Protein AF-A0A419HTG5-F1 (afdb_monomer)

pLDDT: mean 80.28, std 13.94, range [46.91, 95.88]

Mean predicted aligned error: 12.43 Å

Structure (mmCIF, N/CA/C/O backbone):
data_AF-A0A419HTG5-F1
#
_entry.id   AF-A0A419HTG5-F1
#
loop_
_atom_site.group_PDB
_atom_site.id
_atom_site.type_symbol
_atom_site.label_atom_id
_atom_site.label_alt_id
_atom_site.label_comp_id
_atom_site.label_asym_id
_atom_site.label_entity_id
_atom_site.label_seq_id
_atom_site.pdbx_PDB_ins_code
_atom_site.Cartn_x
_atom_site.Cartn_y
_atom_site.Cartn_z
_atom_site.occupancy
_atom_site.B_iso_or_equiv
_atom_site.auth_seq_id
_atom_site.auth_comp_id
_atom_site.auth_asym_id
_atom_site.auth_atom_id
_atom_site.pdbx_PDB_model_num
ATOM 1 N N . MET A 1 1 ? 21.024 -14.562 -44.248 1.00 50.41 1 MET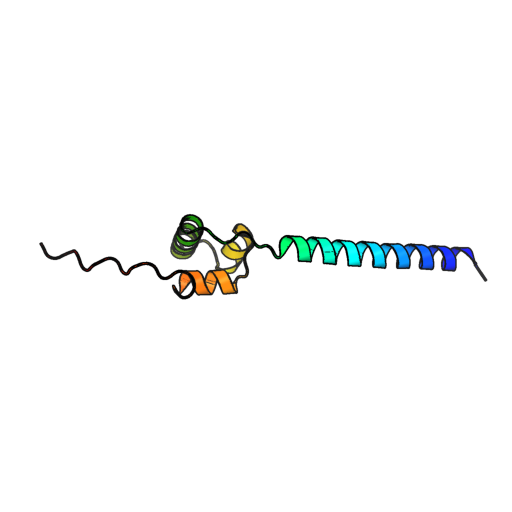 A N 1
ATOM 2 C CA . MET A 1 1 ? 20.758 -14.455 -42.794 1.00 50.41 1 MET A CA 1
ATOM 3 C C . MET A 1 1 ? 20.482 -12.993 -42.450 1.00 50.41 1 MET A C 1
ATOM 5 O O . MET A 1 1 ? 21.341 -12.170 -42.757 1.00 50.41 1 MET A O 1
ATOM 9 N N . PRO A 1 2 ? 19.304 -12.624 -41.915 1.00 59.94 2 PRO A N 1
ATOM 10 C CA . PRO A 1 2 ? 18.910 -11.223 -41.783 1.00 59.94 2 PRO A CA 1
ATOM 11 C C . PRO A 1 2 ? 19.550 -10.594 -40.536 1.00 59.94 2 PRO A C 1
ATOM 13 O O . PRO A 1 2 ? 19.119 -10.839 -39.415 1.00 59.94 2 PRO A O 1
ATOM 16 N N . ARG A 1 3 ? 20.587 -9.768 -40.731 1.00 61.66 3 ARG A N 1
ATOM 17 C CA . ARG A 1 3 ? 21.312 -9.075 -39.643 1.00 61.66 3 ARG A CA 1
ATOM 18 C C . ARG A 1 3 ? 20.472 -8.017 -38.898 1.00 61.66 3 ARG A C 1
ATOM 20 O O . ARG A 1 3 ? 20.814 -7.666 -37.772 1.00 61.66 3 ARG A O 1
ATOM 27 N N . GLY A 1 4 ? 19.380 -7.528 -39.496 1.00 67.06 4 GLY A N 1
ATOM 28 C CA . GLY A 1 4 ? 18.495 -6.521 -38.886 1.00 67.06 4 GLY A CA 1
ATOM 29 C C . GLY A 1 4 ? 17.771 -7.041 -37.641 1.00 67.06 4 GLY A C 1
ATOM 30 O O . GLY A 1 4 ? 17.915 -6.472 -36.567 1.00 67.06 4 GLY A O 1
ATOM 31 N N . LEU A 1 5 ? 17.135 -8.213 -37.750 1.00 67.25 5 LEU A N 1
ATOM 32 C CA . LEU A 1 5 ? 16.388 -8.852 -36.656 1.00 67.25 5 LEU A CA 1
ATOM 33 C C . LEU A 1 5 ? 17.239 -9.078 -35.399 1.00 67.25 5 LEU A C 1
ATOM 35 O O . LEU A 1 5 ? 16.776 -8.864 -34.284 1.00 67.25 5 LEU A O 1
ATOM 39 N N . THR A 1 6 ? 18.501 -9.479 -35.559 1.00 72.62 6 THR A N 1
ATOM 40 C CA . THR A 1 6 ? 19.414 -9.687 -34.424 1.00 72.62 6 THR A CA 1
ATOM 41 C C . THR A 1 6 ? 19.764 -8.373 -33.721 1.00 72.62 6 THR A C 1
ATOM 43 O O . THR A 1 6 ? 19.896 -8.338 -32.498 1.00 72.62 6 THR A O 1
ATOM 46 N N . THR A 1 7 ? 19.877 -7.284 -34.484 1.00 74.62 7 THR A N 1
ATOM 47 C CA . THR A 1 7 ? 20.176 -5.944 -33.961 1.00 74.62 7 THR A CA 1
ATOM 48 C C . THR A 1 7 ? 18.986 -5.389 -33.179 1.00 74.62 7 THR A C 1
ATOM 50 O O . THR A 1 7 ? 19.161 -4.853 -32.081 1.00 74.62 7 THR A O 1
ATOM 53 N N . ASP A 1 8 ? 17.776 -5.614 -33.689 1.00 82.75 8 ASP A N 1
ATOM 54 C CA . ASP A 1 8 ? 16.530 -5.209 -33.038 1.00 82.75 8 ASP A CA 1
ATOM 55 C C . ASP A 1 8 ? 16.302 -5.990 -31.738 1.00 82.75 8 ASP A C 1
ATOM 57 O O . ASP A 1 8 ? 15.983 -5.403 -30.702 1.00 82.75 8 ASP A O 1
ATOM 61 N N . ILE A 1 9 ? 16.571 -7.301 -31.741 1.00 86.81 9 ILE A N 1
ATOM 62 C CA . ILE A 1 9 ? 16.505 -8.139 -30.533 1.00 86.81 9 ILE A CA 1
ATOM 63 C C . ILE A 1 9 ? 17.481 -7.629 -29.462 1.00 86.81 9 ILE A C 1
ATOM 65 O O . ILE A 1 9 ? 17.097 -7.480 -28.301 1.00 86.81 9 ILE A O 1
ATOM 69 N N . ALA A 1 10 ? 18.719 -7.295 -29.837 1.00 87.81 10 ALA A N 1
ATOM 70 C CA . ALA A 1 10 ? 19.710 -6.764 -28.901 1.00 87.81 10 ALA A CA 1
ATOM 71 C C . ALA A 1 10 ? 19.322 -5.379 -28.344 1.00 87.81 10 ALA A C 1
ATOM 73 O O . ALA A 1 10 ? 19.608 -5.056 -27.188 1.00 87.81 10 ALA A O 1
ATOM 74 N N . ALA A 1 11 ? 18.661 -4.535 -29.141 1.00 88.88 11 ALA A N 1
ATOM 75 C CA . ALA A 1 11 ? 18.126 -3.256 -28.676 1.00 88.88 11 ALA A CA 1
ATOM 76 C C . ALA A 1 11 ? 16.977 -3.450 -27.672 1.00 88.88 11 ALA A C 1
ATOM 78 O O . ALA A 1 11 ? 16.976 -2.827 -26.607 1.00 88.88 11 ALA A O 1
ATOM 79 N N . LEU A 1 12 ? 16.051 -4.367 -27.960 1.00 90.38 12 LEU A N 1
ATOM 80 C CA . LEU A 1 12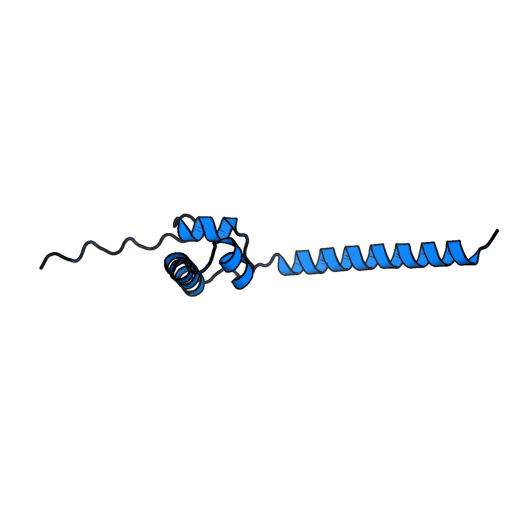 ? 14.927 -4.681 -27.077 1.00 90.38 12 LEU A CA 1
ATOM 81 C C . LEU A 1 12 ? 15.389 -5.281 -25.744 1.00 90.38 12 LEU A C 1
ATOM 83 O O . LEU A 1 12 ? 14.907 -4.874 -24.688 1.00 90.38 12 LEU A O 1
ATOM 87 N N . GLN A 1 13 ? 16.368 -6.186 -25.765 1.00 94.00 13 GLN A N 1
ATOM 88 C CA . GLN A 1 13 ? 16.939 -6.766 -24.545 1.00 94.00 13 GLN A CA 1
ATOM 89 C C . GLN A 1 13 ? 17.599 -5.708 -23.652 1.00 94.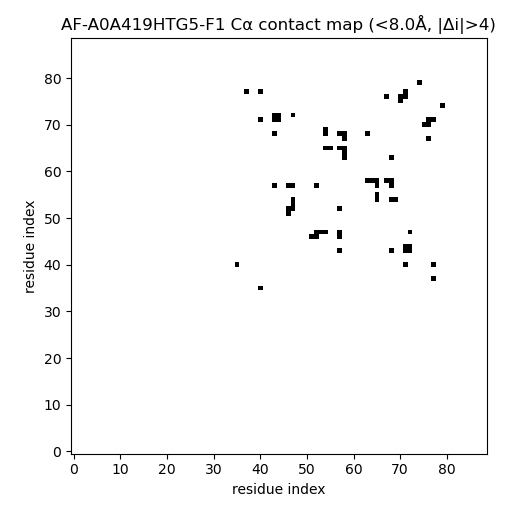00 13 GLN A C 1
ATOM 91 O O . GLN A 1 13 ? 17.389 -5.718 -22.437 1.00 94.00 13 GLN A O 1
ATOM 96 N N . ARG A 1 14 ? 18.327 -4.746 -24.242 1.00 93.38 14 ARG A N 1
ATOM 97 C CA . ARG A 1 14 ? 18.887 -3.604 -23.499 1.00 93.38 14 ARG A CA 1
ATOM 98 C C . ARG A 1 14 ? 17.793 -2.763 -22.851 1.00 93.38 14 ARG A C 1
ATOM 100 O O . ARG A 1 14 ? 17.895 -2.444 -21.670 1.00 93.38 14 ARG A O 1
ATOM 107 N N . ARG A 1 15 ? 16.717 -2.473 -23.587 1.00 91.19 15 ARG A N 1
ATOM 108 C CA . ARG A 1 15 ? 15.594 -1.692 -23.057 1.00 91.19 15 ARG A CA 1
ATOM 109 C C . ARG A 1 15 ? 14.879 -2.402 -21.908 1.00 91.19 15 ARG A C 1
ATOM 111 O O . ARG A 1 15 ? 14.521 -1.756 -20.928 1.00 91.19 15 ARG A O 1
ATOM 118 N N . ILE A 1 16 ? 14.696 -3.720 -21.997 1.00 95.88 16 ILE A N 1
ATOM 119 C CA . ILE A 1 16 ? 14.104 -4.521 -20.916 1.00 95.88 16 ILE A CA 1
ATOM 120 C C . ILE A 1 16 ? 14.985 -4.479 -19.667 1.00 95.88 16 ILE A C 1
ATOM 122 O O . ILE A 1 16 ? 14.467 -4.271 -18.570 1.00 95.88 16 ILE A O 1
ATOM 126 N N . ALA A 1 17 ? 16.300 -4.651 -19.818 1.00 94.12 17 ALA A N 1
ATOM 127 C CA . ALA A 1 17 ? 17.232 -4.611 -18.693 1.00 94.12 17 ALA A CA 1
ATOM 128 C C . ALA A 1 17 ? 17.189 -3.252 -17.975 1.00 94.12 17 ALA A C 1
ATOM 130 O O . ALA A 1 17 ? 17.062 -3.195 -16.753 1.00 94.12 17 ALA A O 1
ATOM 131 N N . GLU A 1 18 ? 17.200 -2.167 -18.745 1.00 94.19 18 GLU A N 1
ATOM 132 C CA . GLU A 1 18 ? 17.145 -0.793 -18.246 1.00 94.19 18 GLU A CA 1
ATOM 133 C C . GLU A 1 18 ? 15.825 -0.499 -17.513 1.00 94.19 18 GLU A C 1
ATOM 135 O O . GLU A 1 18 ? 15.826 -0.040 -16.371 1.00 94.19 18 GLU A O 1
ATOM 140 N N . LEU A 1 19 ? 14.688 -0.861 -18.116 1.00 92.62 19 LEU A N 1
ATOM 141 C CA . LEU A 1 19 ? 13.370 -0.709 -17.490 1.00 92.62 19 LEU A CA 1
ATOM 142 C C . LEU A 1 19 ? 13.208 -1.568 -16.231 1.00 92.62 19 LEU A C 1
ATOM 144 O O . LEU A 1 19 ? 12.489 -1.184 -15.306 1.00 92.62 19 LEU A O 1
ATOM 148 N N . THR A 1 20 ? 13.844 -2.737 -16.188 1.00 94.06 20 THR A N 1
ATOM 149 C CA . THR A 1 20 ? 13.790 -3.630 -15.025 1.00 94.06 20 THR A CA 1
ATOM 150 C C . THR A 1 20 ? 14.576 -3.044 -13.857 1.00 94.06 20 THR A C 1
ATOM 152 O O . THR A 1 20 ? 14.080 -3.036 -12.728 1.00 94.06 20 THR A O 1
ATOM 155 N N . GLU A 1 21 ? 15.765 -2.504 -14.121 1.00 91.62 21 GLU A N 1
ATOM 156 C CA . GLU A 1 21 ? 16.589 -1.855 -13.102 1.00 91.62 21 GLU A CA 1
ATOM 157 C C . GLU A 1 21 ? 15.937 -0.564 -12.589 1.00 91.62 21 GLU A C 1
ATOM 159 O O . GLU A 1 21 ? 15.874 -0.348 -11.379 1.00 91.62 21 GLU A O 1
ATOM 164 N N . GLU A 1 22 ? 15.349 0.242 -13.472 1.00 88.12 22 GLU A N 1
ATOM 165 C CA . GLU A 1 22 ? 14.629 1.452 -13.066 1.00 88.12 22 GLU A CA 1
ATOM 166 C C . GLU A 1 22 ? 13.411 1.121 -12.191 1.00 88.12 22 GLU A C 1
ATOM 168 O O . GLU A 1 22 ? 13.216 1.699 -11.121 1.00 88.12 22 GLU A O 1
ATOM 173 N N . ASN A 1 23 ? 12.632 0.098 -12.561 1.00 87.44 23 ASN A N 1
ATOM 174 C CA . ASN A 1 23 ? 11.541 -0.388 -11.715 1.00 87.44 23 ASN A CA 1
ATOM 175 C C . ASN A 1 23 ? 12.033 -0.862 -10.345 1.00 87.44 23 ASN A C 1
ATOM 177 O O . ASN A 1 23 ? 11.392 -0.596 -9.323 1.00 87.44 23 ASN A O 1
ATOM 181 N N . ARG A 1 24 ? 13.164 -1.573 -10.302 1.00 85.88 24 ARG A N 1
ATOM 182 C CA . ARG A 1 24 ? 13.776 -2.017 -9.047 1.00 85.88 24 ARG A CA 1
ATOM 183 C C . ARG A 1 24 ? 14.169 -0.821 -8.180 1.00 85.88 24 ARG A C 1
ATOM 185 O O . ARG A 1 24 ? 13.852 -0.818 -6.988 1.00 85.88 24 ARG A O 1
ATOM 192 N N . ARG A 1 25 ? 14.791 0.205 -8.768 1.00 83.62 25 ARG A N 1
ATOM 193 C CA . ARG A 1 25 ? 15.176 1.446 -8.080 1.00 83.62 25 ARG A CA 1
ATOM 194 C C . ARG A 1 25 ? 13.969 2.175 -7.512 1.00 83.62 25 ARG A C 1
ATOM 196 O O . ARG A 1 25 ? 13.940 2.422 -6.307 1.00 83.62 25 ARG A O 1
ATOM 203 N N . LEU A 1 26 ? 12.937 2.421 -8.315 1.00 80.06 26 LEU 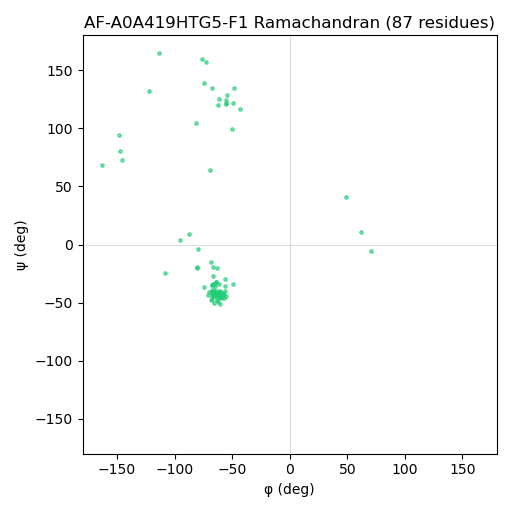A N 1
ATOM 204 C CA . LEU A 1 26 ? 11.713 3.102 -7.875 1.00 80.06 26 LEU A CA 1
ATOM 205 C C . LEU A 1 26 ? 10.993 2.340 -6.749 1.00 80.06 26 LEU A C 1
ATOM 207 O O . LEU A 1 26 ? 10.540 2.935 -5.766 1.00 80.06 26 LEU A O 1
ATOM 211 N N . ARG A 1 27 ? 10.950 1.004 -6.828 1.00 74.56 27 ARG A N 1
ATOM 212 C CA . ARG A 1 27 ? 10.407 0.154 -5.753 1.00 74.56 27 ARG A CA 1
ATOM 213 C C . ARG A 1 27 ? 11.247 0.196 -4.476 1.00 74.56 27 ARG A C 1
ATOM 215 O O . ARG A 1 27 ? 10.693 0.120 -3.384 1.00 74.56 27 ARG A O 1
ATOM 222 N N . SER A 1 28 ? 12.568 0.328 -4.592 1.00 70.50 28 SER A N 1
ATOM 223 C CA . SER A 1 28 ? 13.457 0.466 -3.432 1.00 70.50 28 SER A CA 1
ATOM 224 C C . SER A 1 28 ? 13.367 1.855 -2.786 1.00 70.50 28 SER A C 1
ATOM 226 O O . SER A 1 28 ? 13.341 1.957 -1.564 1.00 70.50 28 SER A O 1
ATOM 228 N N . ALA A 1 29 ? 13.204 2.918 -3.579 1.00 64.56 29 ALA A N 1
ATOM 229 C CA . ALA A 1 29 ? 13.037 4.287 -3.090 1.00 64.56 29 ALA A CA 1
ATOM 230 C C . ALA A 1 29 ? 11.705 4.475 -2.340 1.00 64.56 29 ALA A C 1
ATOM 232 O O . ALA A 1 29 ? 11.637 5.166 -1.324 1.00 64.56 29 ALA A O 1
ATOM 233 N N . THR A 1 30 ? 10.651 3.788 -2.786 1.00 59.12 30 THR A N 1
ATOM 234 C CA . THR A 1 30 ? 9.341 3.748 -2.112 1.00 59.12 30 THR A CA 1
ATOM 235 C C . THR A 1 30 ? 9.291 2.785 -0.918 1.00 59.12 30 THR A C 1
ATOM 237 O O . THR A 1 30 ? 8.293 2.752 -0.194 1.00 59.12 30 THR A O 1
ATOM 240 N N . ALA A 1 31 ? 10.370 2.035 -0.644 1.00 55.66 31 ALA A N 1
ATOM 241 C CA . ALA A 1 31 ? 10.472 1.184 0.544 1.00 55.66 31 ALA A CA 1
ATOM 242 C C . ALA A 1 31 ? 10.561 1.9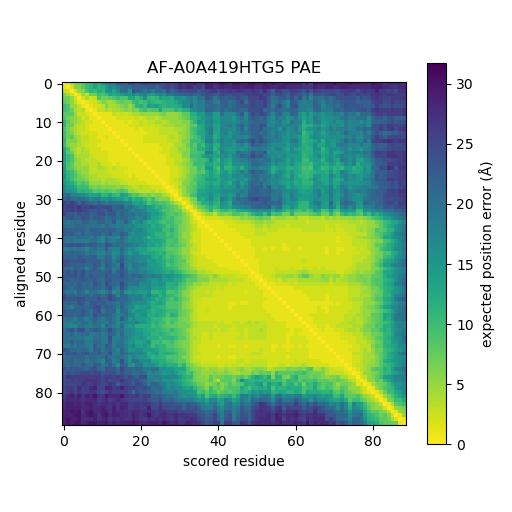92 1.852 1.00 55.66 31 ALA A C 1
ATOM 244 O O . ALA A 1 31 ? 10.258 1.449 2.917 1.00 55.66 31 ALA A O 1
ATOM 245 N N . ASN A 1 32 ? 10.849 3.299 1.773 1.00 54.84 32 ASN A N 1
ATOM 246 C CA . ASN A 1 32 ? 10.508 4.273 2.814 1.00 54.84 32 ASN A CA 1
ATOM 247 C C . ASN A 1 32 ? 8.982 4.471 2.853 1.00 54.84 32 ASN A C 1
ATOM 249 O O . ASN A 1 32 ? 8.448 5.540 2.556 1.00 54.84 32 ASN A O 1
ATOM 253 N N . ARG A 1 33 ? 8.252 3.404 3.199 1.00 58.09 33 ARG A N 1
ATOM 254 C CA . ARG A 1 33 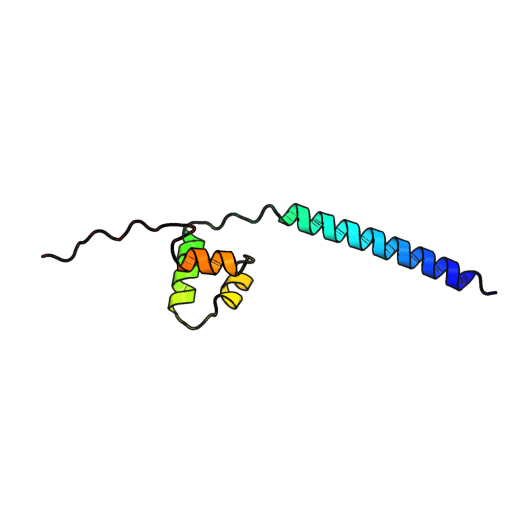? 6.808 3.460 3.423 1.00 58.09 33 ARG A CA 1
ATOM 255 C C . ARG A 1 33 ? 6.545 4.534 4.465 1.00 58.09 33 ARG A C 1
ATOM 257 O O . ARG A 1 33 ? 7.051 4.434 5.585 1.00 58.09 33 ARG A O 1
ATOM 264 N N . ARG A 1 34 ? 5.738 5.535 4.101 1.00 64.12 34 ARG A N 1
ATOM 265 C CA . ARG A 1 34 ? 5.158 6.485 5.056 1.00 64.12 34 ARG A CA 1
ATOM 266 C C . ARG A 1 34 ? 4.668 5.686 6.261 1.00 64.12 34 ARG A C 1
ATOM 268 O O . ARG A 1 34 ? 3.830 4.795 6.119 1.00 64.12 34 ARG A O 1
ATOM 275 N N . LYS A 1 35 ? 5.257 5.943 7.431 1.00 70.62 35 LYS A N 1
ATOM 276 C CA . LYS A 1 35 ? 4.788 5.328 8.672 1.00 70.62 35 LYS A CA 1
ATOM 277 C C . LYS A 1 35 ? 3.350 5.793 8.869 1.00 70.62 35 LYS A C 1
ATOM 279 O O . LYS A 1 35 ? 3.101 6.996 8.858 1.00 70.62 35 LYS A O 1
ATOM 284 N N . LEU A 1 36 ? 2.430 4.843 9.019 1.00 79.69 36 LEU A N 1
ATOM 285 C CA . LEU A 1 36 ? 1.049 5.150 9.373 1.00 79.69 36 LEU A CA 1
ATOM 286 C C . LEU A 1 36 ? 1.039 5.985 10.657 1.00 79.69 36 LEU A C 1
ATOM 288 O O . LEU A 1 36 ? 1.664 5.616 11.654 1.00 79.69 36 LEU A O 1
ATOM 292 N N . THR A 1 37 ? 0.330 7.102 10.617 1.00 86.19 37 THR A N 1
ATOM 293 C CA . THR A 1 37 ? 0.074 7.967 11.767 1.00 86.19 37 THR A CA 1
ATOM 294 C C . THR A 1 37 ? -0.990 7.352 12.675 1.00 86.19 37 THR A C 1
ATOM 296 O O . THR A 1 37 ? -1.809 6.533 12.247 1.00 86.19 37 THR A O 1
ATOM 299 N N . ALA A 1 38 ? -1.040 7.782 13.938 1.00 83.94 38 ALA A N 1
ATOM 300 C CA . ALA A 1 38 ? -2.060 7.322 14.884 1.00 83.94 38 ALA A CA 1
ATOM 301 C C . ALA A 1 38 ? -3.499 7.572 14.376 1.00 83.94 38 ALA A C 1
ATOM 303 O O . ALA A 1 38 ? -4.384 6.732 14.560 1.00 83.94 38 ALA A O 1
ATOM 304 N N . SER A 1 39 ? -3.727 8.688 13.677 1.00 86.50 39 SER A N 1
ATOM 305 C CA . SER A 1 39 ? -5.021 9.034 13.073 1.00 86.50 39 SER A CA 1
ATOM 306 C C . SER A 1 39 ? -5.406 8.099 11.921 1.00 86.50 39 SER A C 1
ATOM 308 O O . SER A 1 39 ? -6.565 7.688 11.818 1.00 86.50 39 SER A O 1
ATOM 310 N N . GLU A 1 40 ? -4.447 7.700 11.082 1.00 89.50 40 GLU A N 1
ATOM 311 C CA . GLU A 1 40 ? -4.675 6.718 10.011 1.00 89.50 40 GLU A CA 1
ATOM 312 C C . GLU A 1 40 ? -4.970 5.331 10.592 1.00 89.50 40 GLU A C 1
ATOM 314 O O . GLU A 1 40 ? -5.918 4.674 10.169 1.00 89.50 40 GLU A O 1
ATOM 319 N N . VAL A 1 41 ? -4.243 4.916 11.634 1.00 90.38 41 VAL A N 1
ATOM 320 C CA . VAL A 1 41 ? -4.504 3.663 12.362 1.00 90.38 41 VAL A CA 1
ATOM 321 C C . VAL A 1 41 ? -5.918 3.647 12.955 1.00 90.38 41 VAL A C 1
ATOM 323 O O . VAL A 1 41 ? -6.623 2.639 12.847 1.00 90.38 41 VAL A O 1
ATOM 326 N N . LYS A 1 42 ? -6.369 4.760 13.549 1.00 90.69 42 LYS A N 1
ATOM 327 C CA . LYS A 1 42 ? -7.746 4.903 14.050 1.00 90.69 42 LYS A CA 1
ATOM 328 C C . LYS A 1 42 ? -8.763 4.781 12.912 1.00 90.69 42 LYS A C 1
ATOM 330 O O . LYS A 1 42 ? -9.745 4.053 13.051 1.00 90.69 42 LYS A O 1
ATOM 335 N N . SER A 1 43 ? -8.499 5.425 11.779 1.00 92.25 43 SER A N 1
ATOM 336 C CA . SER A 1 43 ? -9.369 5.389 10.596 1.00 92.25 43 SER A CA 1
ATOM 337 C C . SER A 1 43 ? -9.481 3.981 10.002 1.00 92.25 43 SER A C 1
ATOM 339 O O . SER A 1 43 ? -10.588 3.522 9.734 1.00 92.25 43 SER A O 1
ATOM 341 N N . ILE A 1 44 ? -8.369 3.243 9.909 1.00 92.00 44 ILE A N 1
ATOM 342 C CA . ILE A 1 44 ? -8.331 1.830 9.489 1.00 92.00 44 ILE A CA 1
ATOM 343 C C . ILE A 1 44 ? -9.254 0.969 10.364 1.00 92.00 44 ILE A C 1
ATOM 345 O O . ILE A 1 44 ? -10.020 0.153 9.850 1.00 92.00 44 ILE A O 1
ATOM 349 N N . ARG A 1 45 ? -9.223 1.162 11.688 1.00 91.31 45 ARG A N 1
ATOM 350 C CA . ARG A 1 45 ? -10.081 0.415 12.625 1.00 91.31 45 ARG A CA 1
ATOM 351 C C . ARG A 1 45 ? -11.552 0.771 12.469 1.00 91.31 45 ARG A C 1
ATOM 353 O O . ARG A 1 45 ? -12.390 -0.125 12.524 1.00 91.31 45 ARG A O 1
ATOM 360 N N . VAL A 1 46 ? -11.866 2.053 12.276 1.00 92.62 46 VAL A N 1
ATOM 361 C CA . VAL A 1 46 ? -13.239 2.515 12.025 1.00 92.62 46 VAL A CA 1
ATOM 362 C C . VAL A 1 46 ? -13.763 1.909 10.726 1.00 92.62 46 VAL A C 1
ATOM 364 O O . VAL A 1 46 ? -14.818 1.282 10.750 1.00 92.62 46 VAL A O 1
ATOM 367 N N . LEU A 1 47 ? -13.001 1.999 9.631 1.00 91.44 47 LEU A N 1
ATOM 368 C CA . LEU A 1 47 ? -13.355 1.420 8.331 1.00 91.44 47 LEU A CA 1
ATOM 369 C C . LEU A 1 47 ? -13.599 -0.086 8.424 1.00 91.44 47 LEU A C 1
ATOM 371 O O . LEU A 1 47 ? -14.628 -0.560 7.949 1.00 91.44 47 LEU A O 1
ATOM 375 N N . HIS A 1 48 ? -12.721 -0.829 9.103 1.00 91.75 48 HIS A N 1
ATOM 376 C CA . HIS A 1 48 ? -12.926 -2.259 9.340 1.00 91.75 48 HIS A CA 1
ATOM 377 C C . HIS A 1 48 ? -14.197 -2.530 10.161 1.00 91.75 48 HIS A C 1
ATOM 379 O O . HIS A 1 48 ? -14.955 -3.444 9.847 1.00 91.75 48 HIS A O 1
ATOM 385 N N . ARG A 1 49 ? -14.467 -1.719 11.192 1.00 91.00 49 ARG A N 1
ATOM 386 C CA . ARG A 1 49 ? -15.654 -1.861 12.050 1.00 91.00 49 ARG A CA 1
ATOM 387 C C . ARG A 1 49 ? -16.963 -1.585 11.308 1.00 91.00 49 ARG A C 1
ATOM 389 O O . ARG A 1 49 ? -17.979 -2.155 11.682 1.00 91.00 49 ARG A O 1
ATOM 396 N N . THR A 1 50 ? -16.949 -0.770 10.250 1.00 91.50 50 THR A N 1
ATOM 397 C CA . THR A 1 50 ? -18.147 -0.567 9.415 1.00 91.50 50 THR A CA 1
ATOM 398 C C . THR A 1 50 ? -18.610 -1.841 8.703 1.00 91.50 50 THR A C 1
ATOM 400 O O . THR A 1 50 ? -19.747 -1.888 8.243 1.00 91.50 50 THR A O 1
ATOM 403 N N . GLY A 1 51 ? -17.734 -2.844 8.548 1.00 88.75 51 GLY A N 1
ATOM 404 C CA . GLY A 1 51 ? -18.018 -4.092 7.830 1.00 88.75 51 GLY A CA 1
ATOM 405 C C . GLY A 1 51 ? -18.140 -3.946 6.307 1.00 88.75 51 GLY A C 1
ATOM 406 O O . GLY A 1 51 ? -18.234 -4.949 5.608 1.00 88.75 51 GLY A O 1
ATOM 407 N N . ARG A 1 52 ? -18.101 -2.717 5.773 1.00 90.19 52 ARG A N 1
ATOM 408 C CA . ARG A 1 52 ? -18.259 -2.427 4.336 1.00 90.19 52 ARG A CA 1
ATOM 409 C C . ARG A 1 52 ? -16.988 -2.653 3.519 1.00 90.19 52 ARG A C 1
ATOM 411 O O . ARG A 1 52 ? -17.062 -2.802 2.304 1.00 90.19 52 ARG A O 1
ATOM 418 N N . PHE A 1 53 ? -15.828 -2.676 4.171 1.00 90.88 53 PHE A N 1
ATOM 419 C CA . PHE A 1 53 ? -14.532 -2.842 3.520 1.00 90.88 53 PHE A CA 1
ATOM 420 C C . PHE A 1 53 ? -13.804 -4.059 4.078 1.00 90.88 53 PHE A C 1
ATOM 422 O O . PHE A 1 53 ? -13.672 -4.228 5.291 1.00 90.88 53 PHE A O 1
ATOM 429 N N . THR A 1 54 ? -13.281 -4.894 3.183 1.00 93.00 54 THR A N 1
ATOM 430 C CA . THR A 1 54 ? -12.402 -6.000 3.567 1.00 93.00 54 THR A CA 1
ATOM 431 C C . THR A 1 54 ? -11.031 -5.462 3.978 1.00 93.00 54 THR A C 1
ATOM 433 O O . THR A 1 54 ? -10.610 -4.389 3.545 1.00 93.00 54 THR A O 1
ATOM 436 N N . GLN A 1 55 ? -10.277 -6.229 4.773 1.00 91.62 55 GLN A N 1
ATOM 437 C CA . GLN A 1 55 ? -8.902 -5.856 5.143 1.00 91.62 55 GLN A CA 1
ATOM 438 C C . GLN A 1 55 ? -8.002 -5.634 3.917 1.00 91.62 55 GLN A C 1
ATOM 440 O O . GLN A 1 55 ? -7.091 -4.812 3.975 1.00 91.62 55 GLN A O 1
ATOM 445 N N . ARG A 1 56 ? -8.282 -6.327 2.803 1.00 91.69 56 ARG A N 1
ATOM 446 C CA . ARG A 1 56 ? -7.593 -6.131 1.523 1.00 91.69 56 ARG A CA 1
ATOM 447 C C . ARG A 1 56 ? -7.930 -4.778 0.900 1.00 91.69 56 ARG A C 1
ATOM 449 O O . ARG A 1 56 ? -7.013 -4.037 0.586 1.00 91.69 56 ARG A O 1
ATOM 456 N N . HIS A 1 57 ? -9.210 -4.410 0.842 1.00 92.12 57 HIS A N 1
ATOM 457 C CA . HIS A 1 57 ? -9.607 -3.083 0.361 1.00 92.12 57 HIS A CA 1
ATOM 458 C C . HIS A 1 57 ? -8.976 -1.956 1.185 1.00 92.12 57 HIS A C 1
ATOM 460 O O . HIS A 1 57 ? -8.495 -0.972 0.635 1.00 92.12 57 HIS A O 1
ATOM 466 N N . ILE A 1 58 ? -8.940 -2.107 2.510 1.00 92.50 58 ILE A N 1
ATOM 467 C CA . ILE A 1 58 ? -8.324 -1.109 3.392 1.00 92.50 58 ILE A CA 1
ATOM 468 C C . ILE A 1 58 ? -6.810 -1.029 3.146 1.00 92.50 58 ILE A C 1
ATOM 470 O O . ILE A 1 58 ? -6.242 0.059 3.140 1.00 92.50 58 ILE A O 1
ATOM 474 N N . ALA A 1 59 ? -6.148 -2.161 2.910 1.00 90.56 59 ALA A N 1
ATOM 475 C CA . ALA A 1 59 ? -4.729 -2.189 2.571 1.00 90.56 59 ALA A CA 1
ATOM 476 C C . ALA A 1 59 ? -4.424 -1.428 1.274 1.00 90.56 59 ALA A C 1
ATOM 478 O O . ALA A 1 59 ? -3.459 -0.665 1.245 1.00 90.56 59 ALA A O 1
ATOM 479 N N . ASP A 1 60 ? -5.276 -1.576 0.259 1.00 88.94 60 ASP A N 1
ATOM 480 C CA . ASP A 1 60 ? -5.139 -0.873 -1.018 1.00 88.94 60 ASP A CA 1
ATOM 481 C C . ASP A 1 60 ? -5.326 0.647 -0.847 1.00 88.94 60 ASP A C 1
ATOM 483 O O . ASP A 1 60 ? -4.501 1.420 -1.330 1.00 88.94 60 ASP A O 1
ATOM 487 N N . ILE A 1 61 ? -6.334 1.085 -0.074 1.00 88.75 61 ILE A N 1
ATOM 488 C CA . ILE A 1 61 ? -6.600 2.513 0.214 1.00 88.75 61 ILE A CA 1
ATOM 489 C C . ILE A 1 61 ? -5.392 3.199 0.864 1.00 88.75 61 ILE A C 1
ATOM 491 O O . ILE A 1 61 ? -5.049 4.326 0.515 1.00 88.75 61 ILE A O 1
ATOM 495 N N . TYR A 1 62 ? -4.748 2.525 1.818 1.00 86.81 62 TYR A N 1
ATOM 496 C CA . TYR A 1 62 ? -3.616 3.080 2.566 1.00 86.81 62 TYR A CA 1
ATOM 497 C C . TYR A 1 62 ? -2.250 2.686 1.983 1.00 86.81 62 TYR A C 1
ATOM 499 O O . TYR A 1 62 ? -1.223 3.016 2.576 1.00 86.81 62 TYR A O 1
ATOM 507 N N . ALA A 1 63 ? -2.219 1.979 0.847 1.00 84.00 63 ALA A N 1
ATOM 508 C CA . ALA A 1 63 ? -1.008 1.439 0.225 1.00 84.00 63 ALA A CA 1
ATOM 509 C C . ALA A 1 63 ? -0.098 0.669 1.212 1.00 84.00 63 ALA A C 1
ATOM 511 O O . ALA A 1 63 ? 1.133 0.778 1.190 1.00 84.00 63 ALA A O 1
ATOM 512 N N . VAL A 1 64 ? -0.702 -0.122 2.104 1.00 85.69 64 VAL A N 1
ATOM 513 C CA . VAL A 1 64 ? 0.006 -0.930 3.109 1.00 85.69 64 VAL A CA 1
ATOM 514 C C . VAL A 1 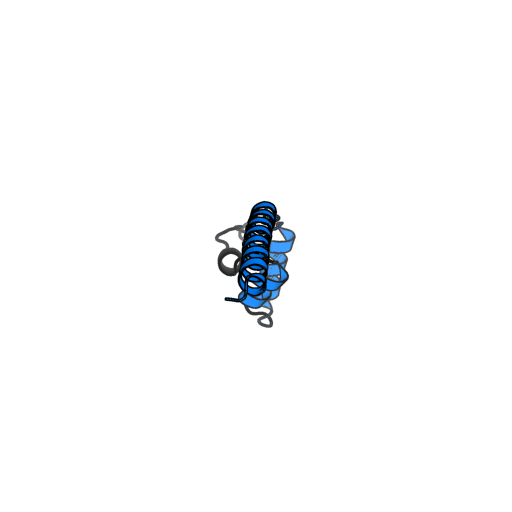64 ? -0.155 -2.422 2.850 1.00 85.69 64 VAL A C 1
ATOM 516 O O . VAL A 1 64 ? -1.014 -2.865 2.1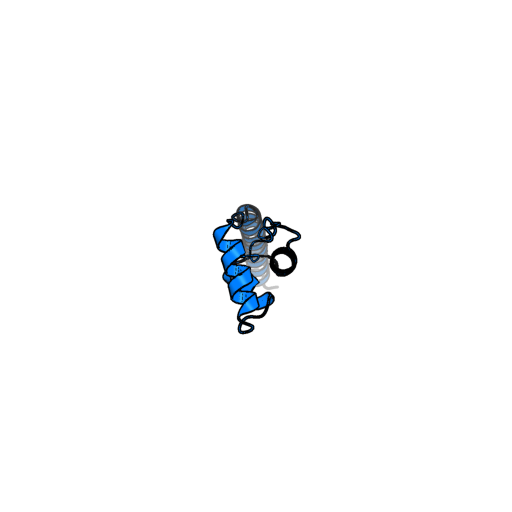02 1.00 85.69 64 VAL A O 1
ATOM 519 N N . ASN A 1 65 ? 0.681 -3.241 3.488 1.00 85.50 65 ASN A N 1
ATOM 520 C CA . ASN A 1 65 ? 0.520 -4.690 3.413 1.00 85.50 65 ASN A CA 1
ATOM 521 C C . ASN A 1 65 ? -0.784 -5.107 4.140 1.00 85.50 65 ASN A C 1
ATOM 523 O O . ASN A 1 65 ? -0.987 -4.675 5.279 1.00 85.50 65 ASN A O 1
ATOM 527 N N . PRO A 1 66 ? -1.629 -5.986 3.569 1.00 88.00 66 PRO A N 1
ATOM 528 C CA . PRO A 1 66 ? -2.780 -6.569 4.269 1.00 88.00 66 PRO A CA 1
ATOM 529 C C . PRO A 1 66 ? -2.447 -7.156 5.650 1.00 88.00 66 PRO A C 1
ATOM 531 O O . PRO A 1 66 ? -3.226 -7.023 6.593 1.00 88.00 66 PRO A O 1
ATOM 534 N N . ALA A 1 67 ? -1.250 -7.727 5.822 1.00 88.38 67 ALA A N 1
ATOM 535 C CA . ALA A 1 67 ? -0.767 -8.199 7.120 1.00 88.38 67 ALA A CA 1
ATOM 536 C C . ALA A 1 67 ? -0.594 -7.058 8.142 1.00 88.38 67 ALA A C 1
ATOM 538 O O . ALA A 1 67 ? -0.788 -7.264 9.339 1.00 88.38 67 ALA A O 1
ATOM 539 N N . THR A 1 68 ? -0.243 -5.849 7.693 1.00 88.50 68 THR A N 1
ATOM 540 C CA . THR A 1 68 ? -0.189 -4.648 8.540 1.00 88.50 68 THR A CA 1
ATOM 541 C C . THR A 1 68 ? -1.587 -4.255 9.004 1.00 88.50 68 THR A C 1
ATOM 543 O O . THR A 1 68 ? -1.773 -4.000 10.191 1.00 88.50 68 THR A O 1
ATOM 546 N N . VAL A 1 69 ? -2.583 -4.288 8.112 1.00 90.31 69 VAL A N 1
ATOM 547 C CA . VAL A 1 69 ? -3.989 -4.032 8.473 1.00 90.31 69 VAL A CA 1
ATOM 548 C C . VAL A 1 69 ? -4.473 -5.046 9.508 1.00 90.31 69 VAL A C 1
ATOM 550 O O . VAL A 1 69 ? -5.024 -4.652 10.532 1.00 90.31 69 VAL A O 1
ATOM 553 N N . SER A 1 70 ? -4.188 -6.335 9.309 1.00 92.19 70 SER A N 1
ATOM 554 C CA . SER A 1 70 ? -4.536 -7.384 10.276 1.00 92.19 70 SER A CA 1
ATOM 555 C C . SER A 1 70 ? -3.916 -7.132 11.659 1.00 92.19 70 SER A C 1
ATOM 557 O O . SER A 1 70 ? -4.611 -7.210 12.673 1.00 92.19 70 SER A O 1
ATOM 559 N N . ARG A 1 71 ? -2.631 -6.747 11.722 1.00 88.88 71 ARG A N 1
ATOM 560 C CA . ARG A 1 71 ? -1.963 -6.394 12.989 1.00 88.88 71 ARG A CA 1
ATOM 561 C C . ARG A 1 71 ? -2.552 -5.145 13.646 1.00 88.88 71 ARG A C 1
ATOM 563 O O . ARG A 1 71 ? -2.624 -5.100 14.869 1.00 88.88 71 ARG A O 1
ATOM 570 N N . ILE A 1 72 ? -2.976 -4.153 12.863 1.00 90.44 72 ILE A N 1
ATOM 571 C CA . ILE A 1 72 ? -3.636 -2.940 13.369 1.00 90.44 72 ILE A CA 1
ATOM 572 C C . ILE A 1 72 ? -5.005 -3.268 13.961 1.00 90.44 72 ILE A C 1
ATOM 574 O O . ILE A 1 72 ? -5.311 -2.827 15.064 1.00 90.44 72 ILE A O 1
ATOM 578 N N . VAL A 1 73 ? -5.817 -4.055 13.254 1.00 89.50 73 VAL A N 1
ATOM 579 C CA . VAL A 1 73 ? -7.149 -4.467 13.722 1.00 89.50 73 VAL A CA 1
ATOM 580 C C . VAL A 1 73 ? -7.053 -5.286 15.014 1.00 89.50 73 VAL A C 1
ATOM 582 O O . VAL A 1 73 ? -7.919 -5.161 15.872 1.00 89.50 73 VAL A O 1
ATOM 585 N N . ARG A 1 74 ? -5.986 -6.079 15.171 1.00 87.44 74 ARG A N 1
ATOM 586 C CA . ARG A 1 74 ? -5.705 -6.906 16.358 1.00 87.44 74 ARG A CA 1
ATOM 587 C C . ARG A 1 74 ? -4.928 -6.193 17.474 1.00 87.44 74 ARG A C 1
ATOM 589 O O . ARG A 1 74 ? -4.463 -6.868 18.383 1.00 87.44 74 ARG A O 1
ATOM 596 N N . ASP A 1 75 ? -4.722 -4.877 17.399 1.00 84.06 75 ASP A N 1
ATOM 597 C CA . ASP A 1 75 ? -3.942 -4.110 18.392 1.00 84.06 75 ASP A CA 1
ATOM 598 C C . ASP A 1 75 ? -2.450 -4.492 18.541 1.00 84.06 75 ASP A C 1
ATOM 600 O O . ASP A 1 75 ? -1.766 -3.983 19.421 1.00 84.06 75 ASP A O 1
ATOM 604 N N . LEU A 1 76 ? -1.887 -5.319 17.654 1.00 79.94 76 LEU A N 1
ATOM 605 C CA . LEU A 1 76 ? -0.513 -5.836 17.777 1.00 79.94 76 LEU A CA 1
ATOM 606 C C . LEU A 1 76 ? 0.577 -4.855 17.321 1.00 79.94 76 LEU A C 1
ATOM 608 O O . LEU A 1 76 ? 1.746 -5.047 17.637 1.00 79.94 76 LEU A O 1
ATOM 612 N N . TYR A 1 77 ? 0.221 -3.845 16.524 1.00 70.81 77 TYR A N 1
ATOM 613 C CA . TYR A 1 77 ? 1.182 -2.883 15.958 1.00 70.81 77 TYR A CA 1
ATOM 614 C C . TYR A 1 77 ? 1.083 -1.483 16.585 1.00 70.81 77 TYR A C 1
ATOM 616 O O . TYR A 1 77 ? 2.058 -0.742 16.582 1.00 70.81 77 TYR A O 1
ATOM 624 N N . TRP A 1 78 ? -0.084 -1.132 17.131 1.00 71.94 78 TRP A N 1
ATOM 625 C CA . TRP A 1 78 ? -0.369 0.153 17.782 1.00 71.94 78 TRP A CA 1
ATOM 626 C C . TRP A 1 78 ? -1.367 -0.078 18.917 1.00 71.94 78 TRP A C 1
ATOM 628 O O . TRP A 1 78 ? -2.566 0.128 18.697 1.00 71.94 78 TRP A O 1
ATOM 638 N N . PRO A 1 79 ? -0.913 -0.550 20.089 1.00 69.81 79 PRO A N 1
ATOM 639 C CA . PRO A 1 79 ? -1.806 -0.810 21.205 1.00 69.81 79 PRO A CA 1
ATOM 640 C C . PRO A 1 79 ? -2.462 0.502 21.634 1.00 69.81 79 PRO A C 1
ATOM 642 O O . PRO A 1 79 ? -1.781 1.465 21.988 1.00 69.81 79 PRO A O 1
ATOM 645 N N . GLN A 1 80 ? -3.789 0.564 21.565 1.00 64.56 80 GLN A N 1
ATOM 646 C CA . GLN A 1 80 ? -4.516 1.673 22.174 1.00 64.56 80 GLN A CA 1
ATOM 647 C C . GLN A 1 80 ? -4.521 1.477 23.696 1.00 64.56 80 GLN A C 1
ATOM 649 O O . GLN A 1 80 ? -4.710 0.343 24.155 1.00 64.56 80 GLN A O 1
ATOM 654 N N . PRO A 1 81 ? -4.333 2.545 24.495 1.00 62.94 81 PRO A N 1
ATOM 655 C CA . PRO A 1 81 ? -4.585 2.456 25.923 1.00 62.94 81 PRO A CA 1
ATOM 656 C C . 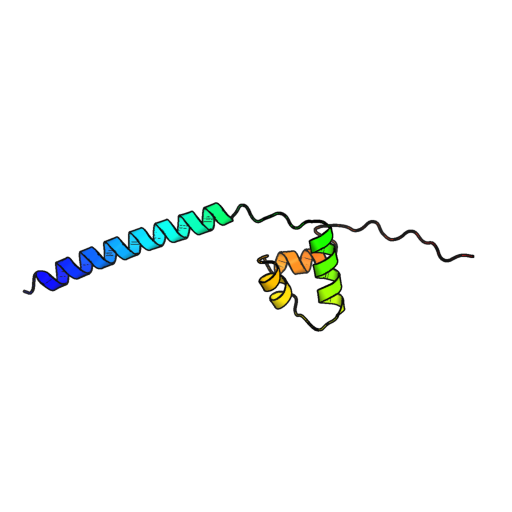PRO A 1 81 ? -6.024 1.973 26.100 1.00 62.94 81 PRO A C 1
ATOM 658 O O . PRO A 1 81 ? -6.955 2.538 25.519 1.00 62.94 81 PRO A O 1
ATOM 661 N N . ARG A 1 82 ? -6.199 0.868 26.835 1.00 57.44 82 ARG A N 1
ATOM 662 C CA . ARG A 1 82 ? -7.533 0.350 27.148 1.00 57.44 82 ARG A CA 1
ATOM 663 C C . ARG A 1 82 ? -8.281 1.492 27.820 1.00 57.44 82 ARG A C 1
ATOM 665 O O . ARG A 1 82 ? -7.793 2.012 28.821 1.00 57.44 82 ARG A O 1
ATOM 672 N N . ALA A 1 83 ? -9.402 1.908 27.232 1.00 56.69 83 ALA A N 1
ATOM 673 C CA . ALA A 1 83 ? -10.256 2.917 27.837 1.00 56.69 83 ALA A CA 1
ATOM 674 C C . ALA A 1 83 ? -10.498 2.507 29.294 1.00 56.69 83 ALA A C 1
ATOM 676 O O . ALA A 1 83 ? -10.916 1.378 29.562 1.00 56.69 83 ALA A O 1
ATOM 677 N N . SER A 1 84 ? -10.122 3.395 30.213 1.00 51.69 84 SER A N 1
ATOM 678 C CA . SER A 1 84 ? -10.304 3.225 31.646 1.00 51.69 84 SER A CA 1
ATOM 679 C C . SER A 1 84 ? -11.737 2.797 31.932 1.00 51.69 84 SER A C 1
ATOM 681 O O . SER A 1 84 ? -12.673 3.389 31.394 1.00 51.69 84 SER A O 1
ATOM 683 N N . ALA A 1 85 ? -11.891 1.796 32.795 1.00 51.88 85 ALA A N 1
ATOM 684 C CA . ALA A 1 85 ? -13.149 1.472 33.446 1.00 51.88 85 ALA A CA 1
ATOM 685 C C . ALA A 1 85 ? -13.749 2.751 34.060 1.00 51.88 85 ALA A C 1
ATOM 687 O O . ALA A 1 85 ? -13.309 3.213 35.105 1.00 51.88 85 ALA A O 1
ATOM 688 N N . ALA A 1 86 ? -14.703 3.359 33.361 1.00 53.66 86 ALA A N 1
ATOM 689 C CA . ALA A 1 86 ? -15.428 4.542 33.797 1.00 53.66 86 ALA A CA 1
ATOM 690 C C . ALA A 1 86 ? -16.860 4.450 33.268 1.00 53.66 86 ALA A C 1
ATOM 692 O O . ALA A 1 86 ? -17.255 5.109 32.311 1.00 53.66 86 ALA A O 1
ATOM 693 N N . THR A 1 87 ? -17.634 3.561 33.881 1.00 55.50 87 THR A N 1
ATOM 694 C CA . THR A 1 87 ? -19.081 3.721 34.048 1.00 55.50 87 THR A CA 1
ATOM 695 C C . THR A 1 87 ? -19.424 3.023 35.356 1.00 55.50 87 THR A C 1
ATOM 697 O O . THR A 1 87 ? -19.542 1.804 35.423 1.00 55.50 87 THR A O 1
ATOM 700 N N . GLY A 1 88 ? -19.451 3.826 36.408 1.00 52.84 88 GLY A N 1
ATOM 701 C CA . GLY A 1 88 ? -19.788 3.463 37.775 1.00 52.84 88 GLY A CA 1
ATOM 702 C C . GLY A 1 88 ? -20.089 4.767 38.495 1.00 52.84 88 GLY A C 1
ATOM 703 O O . GLY A 1 88 ? -19.262 5.257 39.257 1.00 52.84 88 GLY A O 1
ATOM 704 N N . GLY A 1 89 ? -21.201 5.380 38.095 1.00 46.91 89 GLY A N 1
ATOM 705 C CA . GLY A 1 89 ? -21.896 6.434 38.821 1.00 46.91 89 GLY A CA 1
ATOM 706 C C . GLY A 1 89 ? -23.230 5.875 39.276 1.00 46.91 89 GLY A C 1
ATOM 707 O O . GLY A 1 89 ? -23.765 5.022 38.527 1.00 46.91 89 GLY A O 1
#

Secondary structure (DSSP, 8-state):
--HHHHHHHHHHHHHHHHHHHHHHHHHHHTTS--PPPHHHHHHHHHHHHTSSS-HHHHHHHTT--HHHHHHHHTTSSSPPPPPP-----

Radius of gyration: 23.47 Å; Cα contacts (8 Å, |Δi|>4): 37; chains: 1; bounding box: 43×24×82 Å

Foldseek 3Di:
DDPVVVVVVVVVVVVVVVVVVVVVVVVVVCVPPDDDDPVLLVVLLVVVVVVPDDLVRSCVVSVHDSVVSVCSNVCNPPNDDDPPPPDDD

Sequence (89 aa):
MPRGLTTDIAALQRRIAELTEENRRLRSATANRRKLTASEVKSIRVLHRTGRFTQRHIADIYAVNPATVSRIVRDLYWPQPRASAATGG

Solvent-accessible surface area (backbone atoms only — not comparable to full-atom values): 5451 Å² total; per-residue (Å²): 132,75,68,62,62,58,52,51,51,55,52,52,52,51,52,50,54,52,55,51,51,49,51,51,49,56,56,56,66,55,64,70,59,79,74,79,47,75,68,53,54,51,48,53,45,50,48,48,69,68,67,84,43,53,60,59,57,52,11,61,77,69,75,47,56,44,69,54,43,54,32,49,70,67,39,73,75,60,69,69,81,74,79,71,94,79,88,86,129

Nearest PDB structures (foldseek):
  8fnm-assembly1_G  TM=5.350E-01  e=3.784E-01  Homo sapiens
  8fnd-assembly1_G  TM=5.363E-01  e=4.288E-01  Homo sapiens
  8fnh-assembly1_G  TM=5.368E-01  e=4.564E-01  Homo sapiens
  8fnp-assembly1_G  TM=5.321E-01  e=5.172E-01  Homo sapiens
  6puz-assembly1_A  TM=5.238E-01  e=5.860E-01  Saccharolobus solfataricus P2